Protein AF-W1W8L9-F1 (afdb_monomer_lite)

Sequence (97 aa):
MKAVNEYIHSFEVTEEFKKRYFDTIDFLVPNYEQEGKSQFIVAVGCTGGMHRSVAMAEALYSHLLENGYRVSVEHRDMMKNNVEEDYNPHEVKTFGN

Secondary structure (DSSP, 8-state):
-HHHHHHHHTSHHHHHHHHHHHHHHHHHHHHHHHTT-S--------TTSSSHHHHHHHHHHHHHHHTT-------TTTTS--------TT-------

Structure (mmCIF, N/CA/C/O backbone):
data_AF-W1W8L9-F1
#
_entry.id   AF-W1W8L9-F1
#
loop_
_atom_site.group_PDB
_atom_site.id
_atom_site.type_symbol
_atom_site.label_atom_id
_atom_site.label_alt_id
_atom_site.label_comp_id
_atom_site.label_asym_id
_atom_site.label_entity_id
_atom_site.label_seq_id
_atom_site.pdbx_PDB_ins_code
_atom_site.Cartn_x
_atom_site.Cartn_y
_atom_site.Cartn_z
_atom_site.occupancy
_atom_site.B_iso_or_equiv
_atom_site.auth_seq_id
_atom_site.auth_comp_id
_atom_site.auth_asym_id
_atom_site.auth_atom_id
_atom_site.pdbx_PDB_model_num
ATOM 1 N N . MET A 1 1 ? 12.655 11.939 -8.020 1.00 58.88 1 MET A N 1
ATOM 2 C CA . MET A 1 1 ? 11.649 11.074 -7.353 1.00 58.88 1 MET A CA 1
ATOM 3 C C . MET A 1 1 ? 10.333 10.961 -8.130 1.00 58.88 1 MET A C 1
ATOM 5 O O . MET A 1 1 ? 9.952 9.835 -8.415 1.00 58.88 1 MET A O 1
ATOM 9 N N . LYS A 1 2 ? 9.681 12.065 -8.554 1.00 70.62 2 LYS A N 1
ATOM 10 C CA . LYS A 1 2 ? 8.449 12.007 -9.383 1.00 70.62 2 LYS A CA 1
ATOM 11 C C . LYS A 1 2 ? 8.581 11.127 -10.634 1.00 70.62 2 LYS A C 1
ATOM 13 O O . LYS A 1 2 ? 7.779 10.221 -10.801 1.00 70.62 2 LYS A O 1
ATOM 18 N N . ALA A 1 3 ? 9.654 11.301 -11.409 1.00 83.88 3 ALA A N 1
ATOM 19 C CA . ALA A 1 3 ? 9.896 10.507 -12.618 1.00 83.88 3 ALA A CA 1
ATOM 20 C C . ALA A 1 3 ? 9.985 8.987 -12.358 1.00 83.88 3 ALA A C 1
ATOM 22 O O . ALA A 1 3 ? 9.464 8.195 -13.134 1.00 83.88 3 ALA A O 1
ATOM 23 N N . VAL A 1 4 ? 10.601 8.564 -11.244 1.00 87.69 4 VAL A N 1
ATOM 24 C CA . VAL A 1 4 ? 10.689 7.136 -10.876 1.00 87.69 4 VAL A CA 1
ATOM 25 C C . VAL A 1 4 ? 9.320 6.594 -10.475 1.00 87.69 4 VAL A C 1
ATOM 27 O O . VAL A 1 4 ? 8.975 5.474 -10.840 1.00 87.69 4 VAL A O 1
ATOM 30 N N . ASN A 1 5 ? 8.535 7.386 -9.742 1.00 88.00 5 ASN A N 1
ATOM 31 C CA . ASN A 1 5 ? 7.189 6.994 -9.350 1.00 88.00 5 ASN A CA 1
ATOM 32 C C . ASN A 1 5 ? 6.277 6.843 -10.578 1.00 88.00 5 ASN A C 1
ATOM 34 O O . ASN A 1 5 ? 5.655 5.802 -10.758 1.00 88.00 5 ASN A O 1
ATOM 38 N N . GLU A 1 6 ? 6.264 7.842 -11.462 1.00 90.38 6 GLU A N 1
ATOM 39 C CA . GLU A 1 6 ? 5.522 7.810 -12.730 1.00 90.38 6 GLU A CA 1
ATOM 40 C C . GLU A 1 6 ? 5.925 6.606 -13.591 1.00 90.38 6 GLU A C 1
ATOM 42 O O . GLU A 1 6 ? 5.062 5.893 -14.097 1.00 90.38 6 GLU A O 1
ATOM 47 N N . TYR A 1 7 ? 7.227 6.317 -13.685 1.00 92.88 7 TYR A N 1
ATOM 48 C CA . TYR A 1 7 ? 7.725 5.132 -14.379 1.00 92.88 7 TYR A CA 1
ATOM 49 C C . TYR A 1 7 ? 7.188 3.836 -13.767 1.00 92.88 7 TYR A C 1
ATOM 51 O O . TYR A 1 7 ? 6.663 2.994 -14.487 1.00 92.88 7 TYR A O 1
ATOM 59 N N . ILE A 1 8 ? 7.263 3.669 -12.444 1.00 93.31 8 ILE A N 1
ATOM 60 C CA . ILE A 1 8 ? 6.746 2.471 -11.765 1.00 93.31 8 ILE A CA 1
ATOM 61 C C . ILE A 1 8 ? 5.246 2.285 -12.037 1.00 93.31 8 ILE A C 1
ATOM 63 O O . ILE A 1 8 ? 4.820 1.167 -12.326 1.00 93.31 8 ILE A O 1
ATOM 67 N N . HIS A 1 9 ? 4.461 3.362 -11.991 1.00 92.00 9 HIS A N 1
ATOM 68 C CA . HIS A 1 9 ? 3.017 3.325 -12.239 1.00 92.00 9 HIS A CA 1
ATOM 69 C C . HIS A 1 9 ? 2.628 3.201 -13.718 1.00 92.00 9 HIS A C 1
ATOM 71 O O . HIS A 1 9 ? 1.465 2.955 -14.019 1.00 92.00 9 HIS A O 1
ATOM 77 N N . SER A 1 10 ? 3.577 3.324 -14.649 1.00 95.75 10 SER A N 1
ATOM 78 C CA . SER A 1 10 ? 3.306 3.149 -16.083 1.00 95.75 10 SER A CA 1
ATOM 79 C C . SER A 1 10 ? 3.077 1.690 -16.503 1.00 95.75 10 SER A C 1
ATOM 81 O O . SER A 1 10 ? 2.630 1.436 -17.619 1.00 95.75 10 SER A O 1
ATOM 83 N N . PHE A 1 11 ? 3.373 0.726 -15.626 1.00 96.94 11 PHE A N 1
ATOM 84 C CA . PHE A 1 11 ? 3.239 -0.700 -15.916 1.00 96.94 11 PHE A CA 1
ATOM 85 C C . PHE A 1 11 ? 1.909 -1.267 -15.409 1.00 96.94 11 PHE A C 1
ATOM 87 O O . PHE A 1 11 ? 1.580 -1.132 -14.232 1.00 96.94 11 PHE A O 1
ATOM 94 N N . GLU A 1 12 ? 1.206 -2.028 -16.252 1.00 97.44 12 GLU A N 1
ATOM 95 C CA . GLU A 1 12 ? -0.052 -2.698 -15.876 1.00 97.44 12 GLU A CA 1
ATOM 96 C C . GLU A 1 12 ? 0.116 -3.651 -14.684 1.00 97.44 12 GLU A C 1
ATOM 98 O O . GLU A 1 12 ? -0.725 -3.689 -13.787 1.00 97.44 12 GLU A O 1
ATOM 103 N N . VAL A 1 13 ? 1.245 -4.368 -14.622 1.00 97.00 13 VAL A N 1
ATOM 104 C CA . VAL A 1 13 ? 1.550 -5.275 -13.503 1.00 97.00 13 VAL A CA 1
ATOM 105 C C . VAL A 1 13 ? 1.635 -4.535 -12.164 1.00 97.00 13 VAL A C 1
ATOM 107 O O . VAL A 1 13 ? 1.295 -5.106 -11.130 1.00 97.00 13 VAL A O 1
ATOM 110 N N . THR A 1 14 ? 2.054 -3.264 -12.162 1.00 96.25 14 THR A N 1
ATOM 111 C CA . THR A 1 14 ? 2.097 -2.442 -10.945 1.00 96.25 14 THR A CA 1
ATOM 112 C C . THR A 1 14 ? 0.690 -2.160 -10.440 1.00 96.25 14 THR A C 1
ATOM 114 O O . THR A 1 14 ? 0.438 -2.275 -9.243 1.00 96.25 14 THR A O 1
ATOM 117 N N . GLU A 1 15 ? -0.236 -1.825 -11.336 1.00 95.81 15 GLU A N 1
ATOM 118 C CA . GLU A 1 15 ? -1.624 -1.547 -10.965 1.00 95.81 15 GLU A CA 1
ATOM 119 C C . GLU A 1 15 ? -2.363 -2.823 -10.538 1.00 95.81 15 GLU A C 1
ATOM 121 O O . GLU A 1 15 ? -3.094 -2.811 -9.546 1.00 95.81 15 GLU A O 1
ATOM 126 N N . GLU A 1 16 ? -2.097 -3.958 -11.191 1.00 97.88 16 GLU A N 1
ATOM 127 C CA . GLU A 1 16 ? -2.618 -5.254 -10.750 1.00 97.88 16 GLU A CA 1
ATOM 128 C C . GLU A 1 16 ? -2.080 -5.650 -9.366 1.00 97.88 16 GLU A C 1
ATOM 130 O O . GLU A 1 16 ? -2.847 -6.075 -8.495 1.00 97.88 16 GLU A O 1
ATOM 135 N N . PHE A 1 17 ? -0.773 -5.489 -9.142 1.00 97.56 17 PHE A N 1
ATOM 136 C CA . PHE A 1 17 ? -0.160 -5.731 -7.839 1.00 97.56 17 PHE A CA 1
ATOM 137 C C . PHE A 1 17 ? -0.777 -4.828 -6.769 1.00 97.56 17 PHE A C 1
ATOM 139 O O . PHE A 1 17 ? -1.194 -5.336 -5.730 1.00 97.56 17 PHE A O 1
ATOM 146 N N . LYS A 1 18 ? -0.885 -3.518 -7.036 1.00 96.88 18 LYS A N 1
ATOM 147 C CA . LYS A 1 18 ? -1.504 -2.543 -6.128 1.00 96.88 18 LYS A CA 1
ATOM 148 C C . LYS A 1 18 ? -2.900 -2.958 -5.724 1.00 96.88 18 LYS A C 1
ATOM 150 O O . LYS A 1 18 ? -3.190 -2.959 -4.537 1.00 96.88 18 LYS A O 1
ATOM 155 N N . LYS A 1 19 ? -3.737 -3.345 -6.687 1.00 97.56 19 LYS A N 1
ATOM 156 C CA . LYS A 1 19 ? -5.105 -3.775 -6.405 1.00 97.56 19 LYS A CA 1
ATOM 157 C C . LYS A 1 19 ? -5.123 -4.941 -5.417 1.00 97.56 19 LYS A C 1
ATOM 159 O O . LYS A 1 19 ? -5.718 -4.838 -4.356 1.00 97.56 19 LYS A O 1
ATOM 164 N N . ARG A 1 20 ? -4.405 -6.026 -5.725 1.00 98.19 20 ARG A N 1
ATOM 165 C CA . ARG A 1 20 ? -4.358 -7.222 -4.861 1.00 98.19 20 ARG A CA 1
ATOM 166 C C . ARG A 1 20 ? -3.769 -6.914 -3.484 1.00 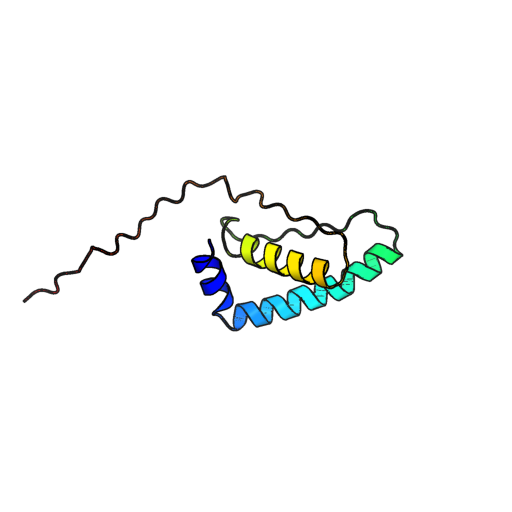98.19 20 ARG A C 1
ATOM 168 O O . ARG A 1 20 ? -4.208 -7.463 -2.474 1.00 98.19 20 ARG A O 1
ATOM 175 N N . TYR A 1 21 ? -2.753 -6.059 -3.457 1.00 97.75 21 TYR A N 1
ATOM 176 C CA . TYR A 1 21 ? -2.111 -5.605 -2.237 1.00 97.75 21 TYR A CA 1
ATOM 177 C C . TYR A 1 21 ? -3.084 -4.810 -1.361 1.00 97.75 21 TYR A C 1
ATOM 179 O O . TYR A 1 21 ? -3.244 -5.150 -0.192 1.00 97.75 21 TYR A O 1
ATOM 187 N N . PHE A 1 22 ? -3.781 -3.821 -1.922 1.00 97.81 22 PHE A N 1
ATOM 188 C CA . PHE A 1 22 ? -4.745 -2.996 -1.192 1.00 97.81 22 PHE A CA 1
ATOM 189 C C . PHE A 1 22 ? -5.946 -3.816 -0.737 1.00 97.81 22 PHE A C 1
ATOM 191 O O . PHE A 1 22 ? -6.263 -3.767 0.442 1.00 97.81 22 PHE A O 1
ATOM 198 N N . ASP A 1 23 ? -6.501 -4.678 -1.595 1.00 98.25 23 ASP A N 1
ATOM 199 C CA . ASP A 1 23 ? -7.596 -5.589 -1.230 1.00 98.25 23 ASP A CA 1
ATOM 200 C C . ASP A 1 23 ? -7.226 -6.457 -0.008 1.00 98.25 23 ASP A C 1
ATOM 202 O O . ASP A 1 23 ? -8.044 -6.695 0.882 1.00 98.25 23 ASP A O 1
ATOM 206 N N . THR A 1 24 ? -5.969 -6.912 0.067 1.00 98.12 24 THR A N 1
ATOM 207 C CA . THR A 1 24 ? -5.470 -7.683 1.216 1.00 98.12 24 THR A CA 1
ATOM 208 C C . THR A 1 24 ? -5.412 -6.826 2.479 1.00 98.12 24 THR A C 1
ATOM 210 O O . THR A 1 24 ? -5.809 -7.280 3.550 1.00 98.12 24 THR A O 1
ATOM 213 N N . ILE A 1 25 ? -4.914 -5.594 2.380 1.00 97.88 25 ILE A N 1
ATOM 214 C CA . ILE A 1 25 ? -4.807 -4.693 3.530 1.00 97.88 25 ILE A CA 1
ATOM 215 C C . ILE A 1 25 ? -6.190 -4.238 4.007 1.00 97.88 25 ILE A C 1
ATOM 217 O O . ILE A 1 25 ? -6.452 -4.297 5.206 1.00 97.88 25 ILE A O 1
ATOM 221 N N . ASP A 1 26 ? -7.091 -3.884 3.096 1.00 97.19 26 ASP A N 1
ATOM 222 C CA . ASP A 1 26 ? -8.462 -3.464 3.399 1.00 97.19 26 ASP A CA 1
ATOM 223 C C . ASP A 1 26 ? -9.258 -4.571 4.093 1.00 97.19 26 ASP A C 1
ATOM 225 O O . ASP A 1 26 ? -10.083 -4.301 4.964 1.00 97.19 26 ASP A O 1
ATOM 229 N N . PHE A 1 27 ? -8.972 -5.834 3.767 1.00 97.44 27 PHE A N 1
ATOM 230 C CA . PHE A 1 27 ? -9.500 -6.964 4.520 1.00 97.44 27 PHE A CA 1
ATOM 231 C C . PHE A 1 27 ? -8.909 -7.040 5.937 1.00 97.44 27 PHE A C 1
ATOM 233 O O . PHE A 1 27 ? -9.637 -7.292 6.895 1.00 97.44 27 PHE A O 1
ATOM 240 N N . LEU A 1 28 ? -7.601 -6.842 6.106 1.00 96.62 28 LEU A N 1
ATOM 241 C CA . LEU A 1 28 ? -6.931 -7.035 7.396 1.00 96.62 28 LEU A CA 1
ATOM 242 C C . LEU A 1 28 ? -7.211 -5.913 8.401 1.00 96.62 28 LEU A C 1
ATOM 244 O O . LEU A 1 28 ? -7.472 -6.207 9.567 1.00 96.62 28 LEU A O 1
ATOM 248 N N . VAL A 1 29 ? -7.175 -4.649 7.976 1.00 95.25 29 VAL A N 1
ATOM 249 C CA . VAL A 1 29 ? -7.270 -3.479 8.866 1.00 95.25 29 VAL A CA 1
ATOM 250 C C . VAL A 1 29 ? -8.467 -3.541 9.834 1.00 95.25 29 VAL A C 1
ATOM 252 O O . VAL A 1 29 ? -8.228 -3.508 11.044 1.00 95.25 29 VAL A O 1
ATOM 255 N N . PRO A 1 30 ? -9.728 -3.722 9.389 1.00 94.69 30 PRO A N 1
ATOM 256 C CA . PRO A 1 30 ? -10.870 -3.766 10.307 1.00 94.69 30 PRO A CA 1
ATOM 257 C C . PRO A 1 30 ? -10.854 -4.986 11.239 1.00 94.69 30 PRO A C 1
ATOM 259 O O . PRO A 1 30 ? -11.456 -4.950 12.312 1.00 94.69 30 PRO A O 1
ATOM 262 N N . ASN A 1 31 ? -10.185 -6.081 10.865 1.00 95.75 31 ASN A N 1
ATOM 263 C CA . ASN A 1 31 ? -10.043 -7.253 11.734 1.00 95.75 31 ASN A CA 1
ATOM 264 C C . ASN A 1 31 ? -9.022 -6.994 12.854 1.00 95.75 31 ASN A C 1
ATOM 266 O O . ASN A 1 31 ? -9.274 -7.337 14.007 1.00 95.75 31 ASN A O 1
ATOM 270 N N . TYR A 1 32 ? -7.915 -6.310 12.549 1.00 95.12 32 TYR A N 1
ATOM 271 C CA . TYR A 1 32 ? -6.937 -5.892 13.561 1.00 95.12 32 TYR A CA 1
ATOM 272 C C . TYR A 1 32 ? -7.527 -4.884 14.559 1.00 95.12 32 TYR A C 1
ATOM 274 O O . TYR A 1 32 ? -7.229 -4.961 15.755 1.00 95.12 32 TYR A O 1
ATOM 282 N N . GLU A 1 33 ? -8.385 -3.971 14.092 1.00 91.88 33 GLU A N 1
ATOM 283 C CA . GLU A 1 33 ? -9.112 -3.037 14.962 1.00 91.88 33 GLU A CA 1
ATOM 284 C C . GLU A 1 33 ? -10.072 -3.767 15.912 1.00 91.88 33 GLU A C 1
ATOM 286 O O . GLU A 1 33 ? -10.076 -3.488 17.112 1.00 91.88 33 GLU A O 1
ATOM 291 N N . GLN A 1 34 ? -10.839 -4.742 15.409 1.00 94.62 34 GLN A N 1
ATOM 292 C CA . GLN A 1 34 ? -11.760 -5.548 16.224 1.00 94.62 34 GLN A CA 1
ATOM 293 C C . GLN A 1 34 ? -11.043 -6.380 17.294 1.00 94.62 34 GLN A C 1
ATOM 295 O O . GLN A 1 34 ? -11.559 -6.540 18.399 1.00 94.62 34 GLN A O 1
ATOM 300 N N . GLU A 1 35 ? -9.840 -6.875 17.001 1.00 95.56 35 GLU A N 1
ATOM 30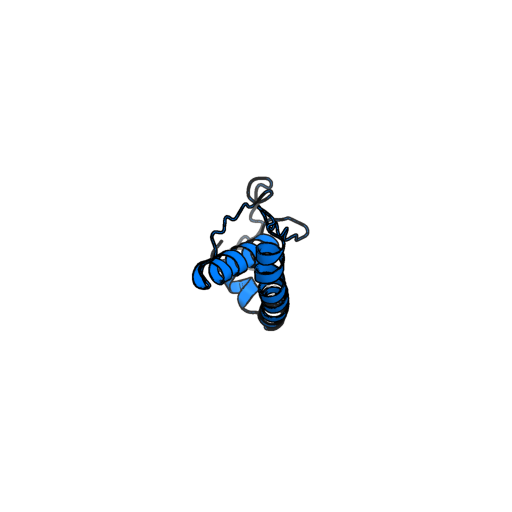1 C CA . GLU A 1 35 ? -8.990 -7.560 17.983 1.00 95.56 35 GLU A CA 1
ATOM 302 C C . GLU A 1 35 ? -8.394 -6.617 19.046 1.00 95.56 35 GLU A C 1
ATOM 304 O O . GLU A 1 35 ? -7.744 -7.078 19.989 1.00 95.56 35 GLU A O 1
ATOM 309 N N . GLY A 1 36 ? -8.578 -5.300 18.910 1.00 92.94 36 GLY A N 1
ATOM 310 C CA . GLY A 1 36 ? -8.042 -4.303 19.834 1.00 92.94 36 GLY A CA 1
ATOM 311 C C . GLY A 1 36 ? -6.524 -4.138 19.734 1.00 92.94 36 GLY A C 1
ATOM 312 O O . GLY A 1 36 ? -5.878 -3.742 20.708 1.00 92.94 36 GLY A O 1
ATOM 313 N N . LYS A 1 37 ? -5.921 -4.458 18.580 1.00 91.19 37 LYS A N 1
ATOM 314 C CA . LYS A 1 37 ? -4.489 -4.233 18.355 1.00 91.19 37 LYS A CA 1
ATOM 315 C C . LYS A 1 37 ? -4.227 -2.733 18.266 1.00 91.19 37 LYS A C 1
ATOM 317 O O . LYS A 1 37 ? -4.856 -2.021 17.494 1.00 91.19 37 LYS A O 1
ATOM 322 N N . SER A 1 38 ? -3.255 -2.252 19.035 1.00 89.06 38 SER A N 1
ATOM 323 C CA . SER A 1 38 ? -2.893 -0.830 19.049 1.00 89.06 38 SER A CA 1
ATOM 324 C C . SER A 1 38 ? -2.181 -0.370 17.776 1.00 89.06 38 SER A C 1
ATOM 326 O O . SER A 1 38 ? -2.133 0.829 17.507 1.00 89.06 38 SER A O 1
ATOM 328 N N . GLN A 1 39 ? -1.584 -1.300 17.025 1.00 92.19 39 GLN A N 1
ATOM 329 C CA . GLN A 1 39 ? -0.799 -1.016 15.830 1.00 92.19 39 GLN A CA 1
ATOM 330 C C . GLN A 1 39 ? -0.929 -2.150 14.811 1.00 92.19 39 GLN A C 1
ATOM 332 O O . GLN A 1 39 ? -0.906 -3.330 15.167 1.00 92.19 39 GLN A O 1
ATOM 337 N N . PHE A 1 40 ? -0.978 -1.768 13.538 1.00 94.94 40 PHE A N 1
ATOM 338 C CA . PHE A 1 40 ? -0.846 -2.657 12.392 1.00 94.94 40 PHE A CA 1
ATOM 339 C C . PHE A 1 40 ? 0.305 -2.139 11.524 1.00 94.94 40 PHE A C 1
ATOM 341 O O . PHE A 1 40 ? 0.238 -1.033 10.993 1.00 94.94 40 PHE A O 1
ATOM 348 N N . ILE A 1 41 ? 1.400 -2.900 11.454 1.00 95.50 41 ILE A N 1
ATOM 349 C CA . ILE A 1 41 ? 2.638 -2.484 10.781 1.00 95.50 41 ILE A CA 1
ATOM 350 C C . ILE A 1 41 ? 2.803 -3.296 9.500 1.00 95.50 41 ILE A C 1
ATOM 352 O O . ILE A 1 41 ? 2.884 -4.523 9.549 1.00 95.50 41 ILE A O 1
ATOM 356 N N . VAL A 1 42 ? 2.919 -2.601 8.368 1.00 96.25 42 VAL A N 1
ATOM 357 C CA . VAL A 1 42 ? 3.143 -3.204 7.050 1.00 96.25 42 VAL A CA 1
ATOM 358 C C . VAL A 1 42 ? 4.518 -2.789 6.539 1.00 96.25 42 VAL A C 1
ATOM 360 O O . VAL A 1 42 ? 4.773 -1.613 6.293 1.00 96.25 42 VAL A O 1
ATOM 363 N N . ALA A 1 43 ? 5.418 -3.759 6.380 1.00 95.75 43 ALA A N 1
ATOM 364 C CA . ALA A 1 43 ? 6.743 -3.528 5.819 1.00 95.75 43 ALA A CA 1
ATOM 365 C C . ALA A 1 43 ? 6.752 -3.861 4.323 1.00 95.75 43 ALA A C 1
ATOM 367 O O . ALA A 1 43 ? 6.467 -4.993 3.932 1.00 95.75 43 ALA A O 1
ATOM 368 N N . VAL A 1 44 ? 7.135 -2.891 3.490 1.00 94.88 44 VAL A N 1
ATOM 369 C CA . VAL A 1 44 ? 7.250 -3.068 2.036 1.00 94.88 44 VAL A CA 1
ATOM 370 C C . VAL A 1 44 ? 8.718 -3.026 1.632 1.00 94.88 44 VAL A C 1
ATOM 372 O O . VAL A 1 44 ? 9.412 -2.040 1.870 1.00 94.88 44 VAL A O 1
ATOM 375 N N . GLY A 1 45 ? 9.203 -4.102 1.013 1.00 94.25 45 GLY A N 1
ATOM 376 C CA . GLY A 1 45 ? 10.611 -4.260 0.654 1.00 94.25 45 GLY A CA 1
ATOM 377 C C . GLY A 1 45 ? 10.835 -4.404 -0.848 1.00 94.25 45 GLY A C 1
ATOM 378 O O . GLY A 1 45 ? 10.137 -5.147 -1.531 1.00 94.25 45 GLY A O 1
ATOM 379 N N . CYS A 1 46 ? 11.864 -3.732 -1.358 1.00 92.62 46 CYS A N 1
ATOM 380 C CA . CYS A 1 46 ? 12.507 -4.065 -2.625 1.00 92.62 46 CYS A CA 1
ATOM 381 C C . CYS A 1 46 ? 14.015 -4.195 -2.376 1.00 92.62 46 CYS A C 1
ATOM 383 O O . CYS A 1 46 ? 14.490 -3.785 -1.321 1.00 92.62 46 CYS A O 1
ATOM 385 N N . THR A 1 47 ? 14.775 -4.739 -3.329 1.00 92.25 47 THR A N 1
ATOM 386 C CA . THR A 1 47 ? 16.202 -5.056 -3.126 1.00 92.25 47 THR A CA 1
ATOM 387 C C . THR A 1 47 ? 17.015 -3.891 -2.552 1.00 92.25 47 THR A C 1
ATOM 389 O O . THR A 1 47 ? 17.765 -4.087 -1.606 1.00 92.25 47 THR A O 1
ATOM 392 N N . GLY A 1 48 ? 16.847 -2.683 -3.103 1.00 87.19 48 GLY A N 1
ATOM 393 C CA . GLY A 1 48 ? 17.579 -1.485 -2.670 1.00 87.19 48 GLY A CA 1
ATOM 394 C C . GLY A 1 48 ? 16.796 -0.540 -1.756 1.00 87.19 48 GLY A C 1
ATOM 395 O O . GLY A 1 48 ? 17.318 0.500 -1.389 1.00 87.19 48 GLY A O 1
ATOM 396 N N . GLY A 1 49 ? 15.532 -0.837 -1.441 1.00 89.56 49 GLY A N 1
ATOM 397 C CA . GLY A 1 49 ? 14.719 -0.043 -0.511 1.00 89.56 49 GLY A CA 1
ATOM 398 C C . GLY A 1 49 ? 14.363 1.400 -0.923 1.00 89.56 49 GLY A C 1
ATOM 399 O O . GLY A 1 49 ? 13.762 2.104 -0.120 1.00 89.56 49 GLY A O 1
ATOM 400 N N . MET A 1 50 ? 14.686 1.843 -2.145 1.00 90.50 50 MET A N 1
ATOM 401 C CA . MET A 1 50 ? 14.579 3.260 -2.558 1.00 90.50 50 MET A CA 1
ATOM 402 C C . MET A 1 50 ? 13.497 3.577 -3.602 1.00 90.50 50 MET A C 1
ATOM 404 O O . MET A 1 50 ? 13.108 4.730 -3.748 1.00 90.50 50 MET A O 1
ATOM 408 N N . HIS A 1 51 ? 13.044 2.583 -4.373 1.00 92.12 51 HIS A N 1
ATOM 409 C CA . HIS A 1 51 ? 12.196 2.823 -5.552 1.00 92.12 51 HIS A CA 1
ATOM 410 C C . HIS A 1 51 ? 10.824 2.161 -5.410 1.00 92.12 51 HIS A C 1
ATOM 412 O O . HIS A 1 51 ? 9.856 2.801 -5.018 1.00 92.12 51 HIS A O 1
ATOM 418 N N . ARG A 1 52 ? 10.742 0.851 -5.685 1.00 94.12 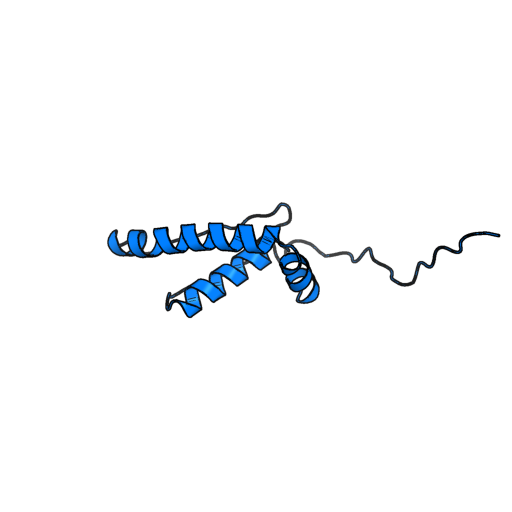52 ARG A N 1
ATOM 419 C CA . ARG A 1 52 ? 9.474 0.099 -5.679 1.00 94.12 52 ARG A CA 1
ATOM 420 C C . ARG A 1 52 ? 8.815 0.043 -4.302 1.00 94.12 52 ARG A C 1
ATOM 422 O O . ARG A 1 52 ? 7.613 0.238 -4.205 1.00 94.12 52 ARG A O 1
ATOM 429 N N . SER A 1 53 ? 9.596 -0.193 -3.248 1.00 95.25 53 SER A N 1
ATOM 430 C CA . SER A 1 53 ? 9.084 -0.196 -1.875 1.00 95.25 53 SER A CA 1
ATOM 431 C C . SER A 1 53 ? 8.512 1.159 -1.486 1.00 95.25 53 SER A C 1
ATOM 433 O O . SER A 1 53 ? 7.412 1.216 -0.957 1.00 95.25 53 SER A O 1
ATOM 435 N N . VAL A 1 54 ? 9.236 2.233 -1.807 1.00 94.50 54 VAL A N 1
ATOM 436 C CA . VAL A 1 54 ? 8.837 3.610 -1.506 1.00 94.50 54 VAL A CA 1
ATOM 437 C C . VAL A 1 54 ? 7.550 3.968 -2.246 1.00 94.50 54 VAL A C 1
ATOM 439 O O . VAL A 1 54 ? 6.597 4.401 -1.611 1.00 94.50 54 VAL A O 1
ATOM 442 N N . ALA A 1 55 ? 7.480 3.698 -3.554 1.00 95.00 55 ALA A N 1
ATOM 443 C CA . ALA A 1 55 ? 6.284 3.948 -4.361 1.00 95.00 55 ALA A CA 1
ATOM 444 C C . ALA A 1 55 ? 5.044 3.222 -3.809 1.00 95.00 55 ALA A C 1
ATOM 446 O O . ALA A 1 55 ? 3.984 3.821 -3.657 1.00 95.00 55 ALA A O 1
ATOM 447 N N . MET A 1 56 ? 5.174 1.938 -3.463 1.00 97.06 56 MET A N 1
ATOM 448 C CA . MET A 1 56 ? 4.049 1.153 -2.941 1.00 97.06 56 MET A CA 1
ATOM 449 C C . MET A 1 56 ? 3.672 1.527 -1.501 1.00 97.06 56 MET A C 1
ATOM 451 O O . MET A 1 56 ? 2.495 1.467 -1.153 1.00 97.06 56 MET A O 1
ATOM 455 N N . ALA A 1 57 ? 4.639 1.924 -0.669 1.00 96.81 57 ALA A N 1
ATOM 456 C CA . ALA A 1 57 ? 4.381 2.398 0.689 1.00 96.81 57 ALA A CA 1
ATOM 457 C C . ALA A 1 57 ? 3.643 3.747 0.690 1.00 96.81 57 ALA A C 1
ATOM 459 O O . ALA A 1 57 ? 2.665 3.894 1.416 1.00 96.81 57 ALA A O 1
ATOM 460 N N . GLU A 1 58 ? 4.059 4.691 -0.159 1.00 96.38 58 GLU A N 1
ATOM 461 C CA . GLU A 1 58 ? 3.362 5.972 -0.354 1.00 96.38 58 GLU A CA 1
ATOM 462 C C . GLU A 1 58 ? 1.953 5.763 -0.923 1.00 96.38 58 GLU A C 1
ATOM 464 O O . GLU A 1 58 ? 0.989 6.342 -0.431 1.00 96.38 58 GLU A O 1
ATOM 469 N N . ALA A 1 59 ? 1.804 4.874 -1.911 1.00 96.62 59 ALA A N 1
ATOM 470 C CA . ALA A 1 59 ? 0.497 4.573 -2.482 1.00 96.62 59 ALA A CA 1
ATOM 471 C C . ALA A 1 59 ? -0.464 3.967 -1.441 1.00 96.62 59 ALA A C 1
ATOM 473 O O . ALA A 1 59 ? -1.631 4.355 -1.395 1.00 96.62 59 ALA A O 1
ATOM 474 N N . LEU A 1 60 ? 0.011 3.048 -0.587 1.00 97.75 60 LEU A N 1
ATOM 475 C CA . LEU A 1 60 ? -0.810 2.500 0.497 1.00 97.75 60 LEU A CA 1
ATOM 476 C C . LEU A 1 60 ? -1.132 3.558 1.559 1.00 97.75 60 LEU A C 1
ATOM 478 O O . LEU A 1 60 ? -2.250 3.591 2.069 1.00 97.75 60 LEU A O 1
ATOM 482 N N . TYR A 1 61 ? -0.165 4.415 1.892 1.00 97.88 61 TYR A N 1
ATOM 483 C CA . TYR A 1 61 ? -0.368 5.524 2.819 1.00 97.88 61 TYR A CA 1
ATOM 484 C C . TYR A 1 61 ? -1.519 6.422 2.350 1.00 97.88 61 TYR A C 1
ATOM 486 O O . TYR A 1 61 ? -2.444 6.662 3.124 1.00 97.88 61 TYR A O 1
ATOM 494 N N . SER A 1 62 ? -1.504 6.857 1.085 1.00 97.38 62 SER A N 1
ATOM 495 C CA . SER A 1 62 ? -2.583 7.668 0.511 1.00 97.38 62 SER A CA 1
ATOM 496 C C . SER A 1 62 ? -3.926 6.942 0.544 1.00 97.38 62 SER A C 1
ATOM 498 O O . SER A 1 62 ? -4.899 7.513 1.023 1.00 97.38 62 SER A O 1
ATOM 500 N N . HIS A 1 63 ? -3.967 5.671 0.129 1.00 97.50 63 HIS A N 1
ATOM 501 C CA . HIS A 1 63 ? -5.189 4.855 0.129 1.00 97.50 63 HIS A CA 1
ATOM 502 C C . HIS A 1 63 ? -5.827 4.745 1.522 1.00 97.50 63 HIS A C 1
ATOM 504 O O . HIS A 1 63 ? -7.016 5.000 1.698 1.00 97.50 63 HIS A O 1
ATOM 510 N N . LEU A 1 64 ? -5.034 4.420 2.546 1.00 96.81 64 LEU A N 1
ATOM 511 C CA . LEU A 1 64 ? -5.549 4.288 3.910 1.00 96.81 64 LEU A CA 1
ATOM 512 C C . LEU A 1 64 ? -5.935 5.636 4.527 1.00 96.81 64 LEU A C 1
ATOM 514 O O . LEU A 1 64 ? -6.907 5.704 5.280 1.00 96.81 64 LEU A O 1
ATOM 518 N N . LEU A 1 65 ? -5.199 6.703 4.206 1.00 97.00 65 LEU A N 1
ATOM 519 C CA . LEU A 1 65 ? -5.536 8.054 4.647 1.00 97.00 65 LEU A CA 1
ATOM 520 C C . LEU A 1 65 ? -6.878 8.511 4.052 1.00 97.00 65 LEU A C 1
ATOM 522 O O . LEU A 1 65 ? -7.710 9.056 4.775 1.00 97.00 65 LEU A O 1
ATOM 526 N N . GLU A 1 66 ? -7.106 8.253 2.761 1.00 97.38 66 GLU A N 1
ATOM 527 C CA . GLU A 1 66 ? -8.370 8.534 2.065 1.00 97.38 66 GLU A CA 1
ATOM 528 C C . GLU A 1 66 ? -9.540 7.715 2.634 1.00 97.38 66 GLU A C 1
ATOM 530 O O . GLU A 1 66 ? -10.652 8.231 2.746 1.00 97.38 66 GLU A O 1
ATOM 535 N N . ASN A 1 67 ? -9.275 6.488 3.095 1.00 95.69 67 ASN A N 1
ATOM 536 C CA . ASN A 1 67 ? -10.248 5.638 3.791 1.00 95.69 67 ASN A CA 1
ATOM 537 C C . ASN A 1 67 ? -10.462 6.010 5.274 1.00 95.69 67 ASN A C 1
ATOM 539 O O . ASN A 1 67 ? -11.221 5.342 5.975 1.00 95.69 67 ASN A O 1
ATOM 543 N N . GLY A 1 68 ? -9.833 7.085 5.762 1.00 95.62 68 GLY A N 1
ATOM 544 C CA . GLY A 1 68 ? -10.070 7.643 7.097 1.00 95.62 68 GLY A CA 1
ATOM 545 C C . GLY A 1 68 ? -9.231 7.032 8.221 1.00 95.62 68 GLY A C 1
ATOM 546 O O . GLY A 1 68 ? -9.478 7.327 9.393 1.00 95.62 68 GLY A O 1
ATOM 547 N N . TYR A 1 69 ? -8.226 6.215 7.901 1.00 95.25 69 TYR A N 1
ATOM 548 C CA . TYR A 1 69 ? -7.344 5.629 8.905 1.00 95.25 69 TYR A CA 1
ATOM 549 C C . TYR A 1 69 ? -6.255 6.603 9.359 1.00 95.25 69 TYR A C 1
ATOM 551 O O . TYR A 1 69 ? -5.706 7.397 8.591 1.00 95.25 69 TYR A O 1
ATOM 559 N N . ARG A 1 70 ? -5.868 6.495 10.636 1.00 94.75 70 ARG A N 1
ATOM 560 C CA . ARG A 1 70 ? -4.681 7.179 11.157 1.00 94.75 70 ARG A CA 1
ATOM 561 C C . ARG A 1 70 ? -3.436 6.386 10.774 1.00 94.75 70 ARG A C 1
ATOM 563 O O . ARG A 1 70 ? -3.137 5.372 11.398 1.00 94.75 70 ARG A O 1
ATOM 570 N N . VAL A 1 71 ? -2.685 6.888 9.800 1.00 96.75 71 VAL A N 1
ATOM 571 C CA . VAL A 1 71 ? -1.506 6.196 9.262 1.00 96.75 71 VAL A CA 1
ATOM 572 C C . VAL A 1 71 ? -0.252 7.067 9.276 1.00 96.75 71 VAL A C 1
ATOM 574 O O . VAL A 1 71 ? -0.317 8.296 9.241 1.00 96.75 71 VAL A O 1
ATOM 577 N N . SER A 1 72 ? 0.909 6.419 9.322 1.00 96.75 72 SER A N 1
ATOM 578 C CA . SER A 1 72 ? 2.229 7.037 9.172 1.00 96.75 72 SER A CA 1
ATOM 579 C C . SER A 1 72 ? 3.105 6.163 8.281 1.00 96.75 72 SER A C 1
ATOM 581 O O . SER A 1 72 ? 2.963 4.942 8.302 1.0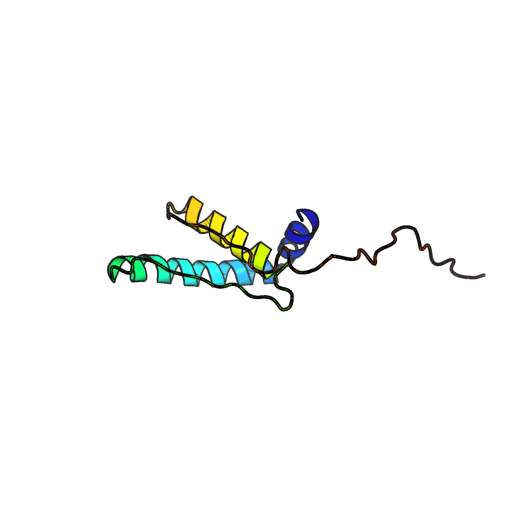0 96.75 72 SER A O 1
ATOM 583 N N . VAL A 1 73 ? 4.031 6.774 7.542 1.00 96.19 73 VAL A N 1
ATOM 584 C CA . VAL A 1 73 ? 4.964 6.079 6.645 1.00 96.19 73 VAL A CA 1
ATOM 585 C C . VAL A 1 73 ? 6.408 6.447 6.992 1.00 96.19 73 VAL A C 1
ATOM 587 O O . VAL A 1 73 ? 6.704 7.594 7.323 1.00 96.19 73 VAL A O 1
ATOM 590 N N . GLU A 1 74 ? 7.306 5.465 6.933 1.00 94.75 74 GLU A N 1
ATOM 591 C CA . GLU A 1 74 ? 8.747 5.637 7.128 1.00 94.75 74 GLU A CA 1
ATOM 592 C C . GLU A 1 74 ? 9.506 4.887 6.029 1.00 94.75 74 GLU A C 1
ATOM 594 O O . GLU A 1 74 ? 9.189 3.740 5.708 1.00 94.75 74 GLU A O 1
ATOM 599 N N . HIS A 1 75 ? 10.552 5.512 5.484 1.00 93.69 75 HIS A N 1
ATOM 600 C CA . HIS A 1 75 ? 11.383 4.934 4.427 1.00 93.69 75 HIS A CA 1
ATOM 601 C C . HIS A 1 75 ? 12.814 4.711 4.909 1.00 93.69 75 HIS A C 1
ATOM 603 O O . HIS A 1 75 ? 13.703 5.541 4.714 1.00 93.69 75 HIS A O 1
ATOM 609 N N . ARG A 1 76 ? 13.034 3.549 5.526 1.00 88.88 76 ARG A N 1
ATOM 610 C CA . ARG A 1 76 ? 14.277 3.185 6.226 1.00 88.88 76 ARG A CA 1
ATOM 611 C C . ARG A 1 76 ? 15.560 3.360 5.403 1.00 88.88 76 ARG A C 1
ATOM 613 O O . ARG A 1 76 ? 16.597 3.732 5.947 1.00 88.88 76 ARG A O 1
ATOM 620 N N . ASP A 1 77 ? 15.517 3.012 4.118 1.00 87.19 77 ASP A N 1
ATOM 621 C CA . ASP A 1 77 ? 16.715 2.897 3.274 1.00 87.19 77 ASP A CA 1
ATOM 622 C C . ASP A 1 77 ? 16.869 4.066 2.281 1.00 87.19 77 ASP A C 1
ATOM 624 O O . ASP A 1 77 ? 17.863 4.128 1.562 1.00 87.19 77 ASP A O 1
ATOM 628 N N . MET A 1 78 ? 15.942 5.037 2.279 1.00 78.06 78 MET A N 1
ATOM 629 C CA . MET A 1 78 ? 15.925 6.139 1.302 1.00 78.06 78 MET A CA 1
ATOM 630 C C . MET A 1 78 ? 17.164 7.046 1.371 1.00 78.06 78 MET A C 1
ATOM 632 O O . MET A 1 78 ? 17.510 7.686 0.387 1.00 78.06 78 MET A O 1
ATOM 636 N N . MET A 1 79 ? 17.835 7.081 2.526 1.00 69.75 79 MET A N 1
ATOM 637 C CA . MET A 1 79 ? 18.999 7.935 2.795 1.00 69.75 79 MET A CA 1
ATOM 638 C C . MET A 1 79 ? 20.326 7.162 2.842 1.00 69.75 79 MET A C 1
ATOM 640 O O . MET A 1 79 ? 21.342 7.719 3.247 1.00 69.75 79 MET A O 1
ATOM 644 N N . LYS A 1 80 ? 20.335 5.865 2.503 1.00 67.06 80 LYS A 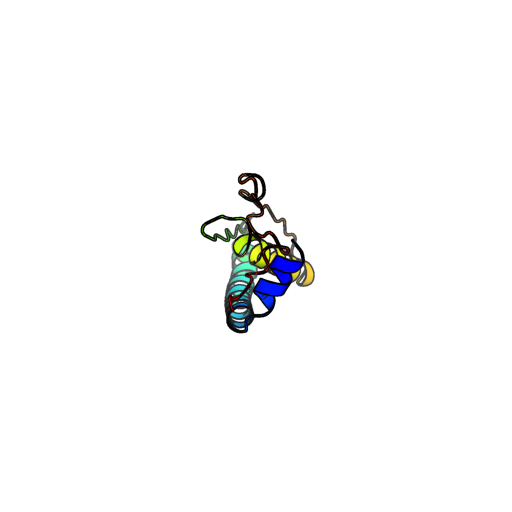N 1
ATOM 645 C CA . LYS A 1 80 ? 21.517 5.006 2.707 1.00 67.06 80 LYS A CA 1
ATOM 646 C C . LYS A 1 80 ? 22.450 4.900 1.504 1.00 67.06 80 LYS A C 1
ATOM 648 O O . LYS A 1 80 ? 23.604 4.536 1.697 1.00 67.06 80 LYS A O 1
ATOM 653 N N . ASN A 1 81 ? 21.982 5.224 0.301 1.00 57.62 81 ASN A N 1
ATOM 654 C CA . ASN A 1 81 ? 22.789 5.133 -0.914 1.00 57.62 81 ASN A CA 1
ATOM 655 C C . ASN A 1 81 ? 22.962 6.519 -1.543 1.00 57.62 81 ASN A C 1
ATOM 657 O O . ASN A 1 81 ? 21.975 7.200 -1.817 1.00 57.62 81 ASN A O 1
ATOM 661 N N . ASN A 1 82 ? 24.209 6.902 -1.826 1.00 56.31 82 ASN A N 1
ATOM 662 C CA . ASN A 1 82 ? 24.491 7.970 -2.780 1.00 56.31 82 ASN A CA 1
ATOM 663 C C . ASN A 1 82 ? 24.126 7.437 -4.168 1.00 56.31 82 ASN A C 1
ATOM 665 O O . ASN A 1 82 ? 24.725 6.472 -4.636 1.00 56.31 82 ASN A O 1
ATOM 6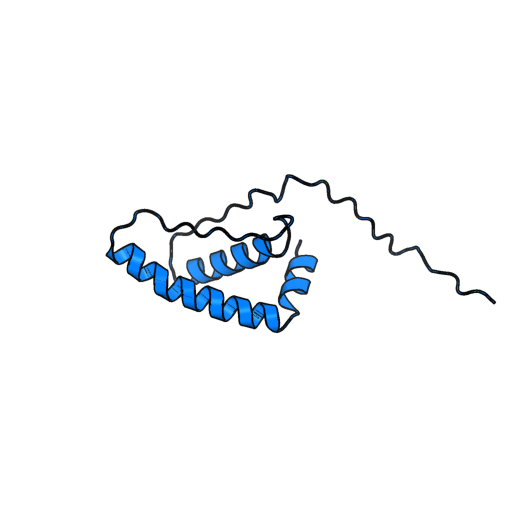69 N N . VAL A 1 83 ? 23.108 8.018 -4.798 1.00 57.03 83 VAL A N 1
ATOM 670 C CA . VAL A 1 83 ? 22.774 7.704 -6.189 1.00 57.03 83 VAL A CA 1
ATOM 671 C C . VAL A 1 83 ? 23.818 8.404 -7.059 1.00 57.03 83 VAL A C 1
ATOM 673 O O . VAL A 1 83 ? 23.717 9.606 -7.281 1.00 57.03 83 VAL A O 1
ATOM 676 N N . GLU A 1 84 ? 24.852 7.684 -7.494 1.00 52.88 84 GLU A N 1
ATOM 677 C CA . GLU A 1 84 ? 25.688 8.146 -8.605 1.00 52.88 84 GLU A CA 1
ATOM 678 C C . GLU A 1 84 ? 24.850 8.008 -9.885 1.00 52.88 84 GLU A C 1
ATOM 680 O O . GLU A 1 84 ? 24.439 6.913 -10.272 1.00 52.88 84 GLU A O 1
ATOM 685 N N . GLU A 1 85 ? 24.473 9.138 -10.487 1.00 49.75 85 GLU A N 1
ATOM 686 C CA . GLU A 1 85 ? 23.768 9.155 -11.767 1.00 49.75 85 GLU A CA 1
ATOM 687 C C . GLU A 1 85 ? 24.753 8.772 -12.885 1.00 49.75 85 GLU A C 1
ATOM 689 O O . GLU A 1 85 ? 25.368 9.633 -13.503 1.00 49.75 85 GLU A O 1
ATOM 694 N N . ASP A 1 86 ? 24.879 7.477 -13.189 1.00 47.19 86 ASP A N 1
ATOM 695 C CA . ASP A 1 86 ? 25.674 6.979 -14.331 1.00 47.19 86 ASP A CA 1
ATOM 696 C C . ASP A 1 86 ? 25.057 7.327 -15.707 1.00 47.19 86 ASP A C 1
ATOM 698 O O . ASP A 1 86 ? 25.543 6.904 -16.758 1.00 47.19 86 ASP A O 1
ATOM 702 N N . TYR A 1 87 ? 23.959 8.088 -15.743 1.00 48.38 87 TYR A N 1
ATOM 703 C CA . TYR A 1 87 ? 23.294 8.475 -16.982 1.00 48.38 87 TYR A CA 1
ATOM 704 C C . TYR A 1 87 ? 23.783 9.844 -17.465 1.00 48.38 87 TYR A C 1
ATOM 706 O O . TYR A 1 87 ? 23.274 10.884 -17.050 1.00 48.38 87 TYR A O 1
ATOM 714 N N . ASN A 1 88 ? 24.742 9.843 -18.394 1.00 54.03 88 ASN A N 1
ATOM 715 C CA . ASN A 1 88 ? 25.130 11.034 -19.145 1.00 54.03 88 ASN A CA 1
ATOM 716 C C . ASN A 1 88 ? 24.293 11.142 -20.441 1.00 54.03 88 ASN A C 1
ATOM 718 O O . ASN A 1 88 ? 24.575 10.424 -21.404 1.00 54.03 88 ASN A O 1
ATOM 722 N N . PRO A 1 89 ? 23.301 12.050 -20.535 1.00 52.50 89 PRO A N 1
ATOM 723 C CA . PRO A 1 89 ? 22.476 12.215 -21.736 1.00 52.50 89 PRO A CA 1
ATOM 724 C C . PRO A 1 89 ? 23.246 12.736 -22.967 1.00 52.50 89 PRO A C 1
ATOM 726 O O . PRO A 1 89 ? 22.656 12.845 -24.042 1.00 52.50 89 PRO A O 1
ATOM 729 N N . HIS A 1 90 ? 24.538 13.065 -22.841 1.00 54.22 90 HIS A N 1
ATOM 730 C CA . HIS A 1 90 ? 25.368 13.596 -23.926 1.00 54.22 90 HIS A CA 1
ATOM 731 C C . HIS A 1 90 ? 26.317 12.581 -24.579 1.00 54.22 90 HIS A C 1
ATOM 733 O O . HIS A 1 90 ? 27.056 12.958 -25.489 1.00 54.22 90 HIS A O 1
ATOM 739 N N . GLU A 1 91 ? 26.286 11.301 -24.199 1.00 47.38 91 GLU A N 1
ATOM 740 C CA . GLU A 1 91 ? 27.044 10.267 -24.914 1.00 47.38 91 GLU A CA 1
ATOM 741 C C . GLU A 1 91 ? 26.309 9.840 -26.201 1.00 47.38 91 GLU A C 1
ATOM 743 O O . GLU A 1 91 ? 25.680 8.787 -26.311 1.00 47.38 91 GLU A O 1
ATOM 748 N N . VAL A 1 92 ? 26.365 10.707 -27.215 1.00 48.34 92 VAL A N 1
ATOM 749 C CA . VAL A 1 92 ? 25.968 10.355 -28.580 1.00 48.34 92 VAL A CA 1
ATOM 750 C C . VAL A 1 92 ? 27.009 9.375 -29.112 1.00 48.34 92 VAL A C 1
ATOM 752 O O . VAL A 1 92 ? 28.134 9.762 -29.425 1.00 48.34 92 VAL A O 1
ATOM 755 N N . LYS A 1 93 ? 26.640 8.096 -29.240 1.00 47.81 93 LYS A N 1
ATOM 756 C CA . LYS A 1 93 ? 27.408 7.140 -30.046 1.00 47.81 93 LYS A CA 1
ATOM 757 C C . LYS A 1 93 ? 27.443 7.662 -31.478 1.00 47.81 93 LYS A C 1
ATOM 759 O O . LYS A 1 93 ? 26.450 7.575 -32.200 1.00 47.81 93 LYS A O 1
ATOM 764 N N . THR A 1 94 ? 28.580 8.207 -31.893 1.00 43.72 94 THR A N 1
ATOM 765 C CA . THR A 1 94 ? 28.897 8.392 -33.305 1.00 43.72 94 THR A CA 1
ATOM 766 C C . THR A 1 94 ? 28.960 7.006 -33.936 1.00 43.72 94 THR A C 1
ATOM 768 O O . THR A 1 94 ? 29.935 6.270 -33.804 1.00 43.72 94 THR A O 1
ATOM 771 N N . PHE A 1 95 ? 27.863 6.606 -34.577 1.00 44.72 95 PHE A N 1
ATOM 772 C CA . PHE A 1 95 ? 27.874 5.478 -35.493 1.00 44.72 95 PHE A CA 1
ATOM 773 C C . PHE A 1 95 ? 28.804 5.843 -36.648 1.00 44.72 95 PHE A C 1
ATOM 775 O O . PHE A 1 95 ? 28.606 6.860 -37.312 1.00 44.72 95 PHE A O 1
ATOM 782 N N . GLY A 1 96 ? 29.853 5.044 -36.818 1.00 43.91 96 GLY A N 1
ATOM 783 C CA . GLY A 1 96 ? 30.827 5.227 -37.878 1.00 43.91 96 GLY A CA 1
ATOM 784 C C . GLY A 1 96 ? 30.204 5.134 -39.269 1.00 43.91 96 GLY A C 1
ATOM 785 O O . GLY A 1 96 ? 29.358 4.276 -39.528 1.00 43.91 96 GLY A O 1
ATOM 786 N N . ASN A 1 97 ? 30.675 6.018 -40.143 1.00 35.06 97 ASN A N 1
ATOM 787 C CA . ASN A 1 97 ? 31.143 5.713 -41.493 1.00 35.06 97 ASN A CA 1
ATOM 788 C C . ASN A 1 97 ? 32.116 6.813 -41.920 1.00 35.06 97 ASN A C 1
ATOM 790 O O . ASN A 1 97 ? 31.750 7.999 -41.758 1.00 35.06 97 ASN A O 1
#

Foldseek 3Di:
DVVLLVVCVVDPVSVVCLVVVLVVVVVVVVVCVVVVPPDDDDQFDDPQQAGSSVSSQVVSQVVVVVVVDDDDDDRPRNPPDDPPPPDDVPPDPPDDD

pLDDT: mean 85.45, std 17.96, range [35.06, 98.25]

Radius of gyration: 18.35 Å; chains: 1; bounding box: 43×21×61 Å